Protein AF-A0A662CBG2-F1 (afdb_monomer_lite)

Foldseek 3Di:
DPPDPDPVVVVVVCVVDPCVVVVVQFDDPDPPDPDPVCVVPNGHGPVVVVVVVCCVVPLCVPCNPVSCVVQVVCVVVVVVVVD

Secondary structure (DSSP, 8-state):
------HHHHHHHHHH-TTGGGGGGB--S-SS-----TTTSPPPBTTHHHHHHHIIIIIITTTGGGGGGTTTTTHHHHHHTT-

Radius of gyration: 20.15 Å; chains: 1; bounding box: 41×32×52 Å

pLDDT: mean 92.49, std 8.56, range [49.47, 98.5]

Structure (mmCIF, N/CA/C/O backbone):
data_AF-A0A662CBG2-F1
#
_entry.id   AF-A0A662CBG2-F1
#
loop_
_atom_site.group_PDB
_atom_site.id
_atom_site.type_symbol
_atom_site.label_atom_id
_atom_site.label_alt_id
_atom_site.label_comp_id
_atom_site.label_asym_id
_atom_site.label_entity_id
_atom_site.label_seq_id
_atom_site.pdbx_PDB_ins_code
_atom_site.Cartn_x
_atom_site.Cartn_y
_atom_site.Cartn_z
_atom_site.occupancy
_atom_site.B_iso_or_equiv
_atom_site.auth_seq_id
_atom_site.auth_comp_id
_atom_site.auth_asym_id
_atom_site.auth_atom_id
_atom_site.pdbx_PDB_model_num
ATOM 1 N N . MET A 1 1 ? 26.142 -13.465 -24.354 1.00 49.47 1 MET A N 1
ATOM 2 C CA . MET A 1 1 ? 24.872 -12.828 -24.772 1.00 49.47 1 MET A CA 1
ATOM 3 C 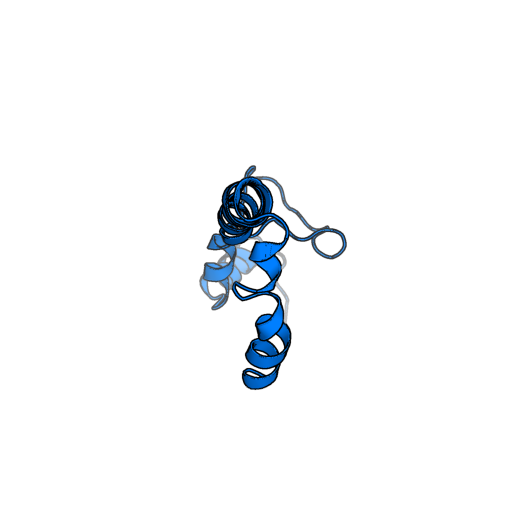C . MET A 1 1 ? 25.015 -11.325 -24.573 1.00 49.47 1 MET A C 1
ATOM 5 O O . MET A 1 1 ? 25.356 -10.925 -23.470 1.00 49.47 1 MET A O 1
ATOM 9 N N . LYS A 1 2 ? 24.866 -10.495 -25.615 1.00 58.31 2 LYS A N 1
ATOM 10 C CA . LYS A 1 2 ? 24.938 -9.031 -25.461 1.00 58.31 2 LYS A CA 1
ATOM 11 C C . LYS A 1 2 ? 23.669 -8.558 -24.745 1.00 58.31 2 LYS A C 1
ATOM 13 O O . LYS A 1 2 ? 22.616 -8.504 -25.370 1.00 58.31 2 LYS A O 1
ATOM 18 N N . GLN A 1 3 ? 23.757 -8.252 -23.452 1.00 63.75 3 GLN A N 1
ATOM 19 C CA . GLN A 1 3 ? 22.698 -7.519 -22.753 1.00 63.75 3 GLN A CA 1
ATOM 20 C C . GLN A 1 3 ? 22.553 -6.150 -23.424 1.00 63.75 3 GLN A C 1
ATOM 22 O O . GLN A 1 3 ? 23.501 -5.368 -23.474 1.00 63.75 3 GLN A O 1
ATOM 27 N N . THR A 1 4 ? 21.392 -5.896 -24.025 1.00 77.94 4 THR A N 1
ATOM 28 C CA . THR A 1 4 ? 21.132 -4.649 -24.742 1.00 77.94 4 THR A CA 1
ATOM 29 C C . THR A 1 4 ? 20.644 -3.602 -23.737 1.00 77.94 4 THR A C 1
ATOM 31 O O . THR A 1 4 ? 19.629 -3.785 -23.076 1.00 77.94 4 THR A O 1
ATOM 34 N N . THR A 1 5 ? 21.351 -2.481 -23.615 1.00 87.19 5 THR A N 1
ATOM 35 C CA . THR A 1 5 ? 21.037 -1.377 -22.681 1.00 87.19 5 THR A CA 1
ATOM 36 C C . THR A 1 5 ? 19.972 -0.413 -23.224 1.00 87.19 5 THR A C 1
ATOM 38 O O . THR A 1 5 ? 19.867 0.736 -22.804 1.00 87.19 5 THR A O 1
ATOM 41 N N . LYS A 1 6 ? 19.184 -0.853 -24.213 1.00 92.81 6 LYS A N 1
ATOM 42 C CA . LYS A 1 6 ? 18.202 -0.011 -24.911 1.00 92.81 6 LYS A CA 1
ATOM 43 C C . LYS A 1 6 ? 16.868 -0.009 -24.165 1.00 92.81 6 LYS A C 1
ATOM 45 O O . LYS A 1 6 ? 16.411 -1.064 -23.743 1.00 92.81 6 LYS A O 1
ATOM 50 N N . LYS A 1 7 ? 16.177 1.139 -24.135 1.00 92.56 7 LYS A N 1
ATOM 51 C CA . LYS A 1 7 ? 14.835 1.299 -23.531 1.00 92.56 7 LYS A CA 1
ATOM 52 C C . LYS A 1 7 ? 13.822 0.235 -23.981 1.00 92.56 7 LYS A C 1
ATOM 54 O O . LYS A 1 7 ? 13.087 -0.286 -23.157 1.00 92.56 7 LYS A O 1
ATOM 59 N N . ILE A 1 8 ? 13.827 -0.120 -25.271 1.00 95.31 8 ILE A N 1
ATOM 60 C CA . ILE A 1 8 ? 12.911 -1.123 -25.852 1.00 95.31 8 ILE A CA 1
ATOM 61 C C . ILE A 1 8 ? 13.013 -2.472 -25.128 1.00 95.31 8 ILE A C 1
ATOM 63 O O . ILE A 1 8 ? 12.006 -3.1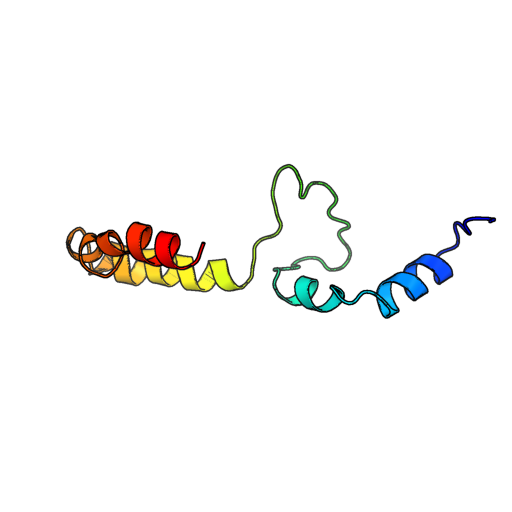44 -24.940 1.00 95.31 8 ILE A O 1
ATOM 67 N N . TYR A 1 9 ? 14.216 -2.851 -24.695 1.00 95.06 9 TYR A N 1
ATOM 68 C CA . TYR A 1 9 ? 14.422 -4.106 -23.982 1.00 95.06 9 TYR A CA 1
ATOM 69 C C . TYR A 1 9 ? 13.761 -4.094 -22.603 1.00 95.06 9 TYR A C 1
ATOM 71 O O . TYR A 1 9 ? 13.081 -5.052 -22.261 1.00 95.06 9 TYR A O 1
ATOM 79 N N . ALA A 1 10 ? 13.877 -2.991 -21.856 1.00 93.94 10 ALA A N 1
ATOM 80 C CA . ALA A 1 10 ? 13.173 -2.836 -20.584 1.00 93.94 10 ALA A CA 1
ATOM 81 C C . ALA A 1 10 ? 11.648 -2.895 -20.773 1.00 93.94 10 ALA A C 1
ATOM 83 O O . ALA A 1 10 ? 10.986 -3.680 -20.108 1.00 93.94 10 ALA A O 1
ATOM 84 N N . SER A 1 11 ? 11.102 -2.180 -21.765 1.00 95.56 11 SER A N 1
ATOM 85 C CA . SER A 1 11 ? 9.659 -2.217 -22.056 1.00 95.56 11 SER A CA 1
ATOM 86 C C . SER A 1 11 ? 9.155 -3.614 -22.443 1.00 95.56 11 SER A C 1
ATOM 88 O O . SER A 1 11 ? 8.040 -3.993 -22.094 1.00 95.56 11 SER A O 1
ATOM 90 N N . GLN A 1 12 ? 9.972 -4.402 -23.148 1.00 96.44 12 GLN A N 1
ATOM 91 C CA . GLN A 1 12 ? 9.648 -5.793 -23.456 1.00 96.44 12 GLN A CA 1
ATOM 92 C C . GLN A 1 12 ? 9.615 -6.666 -22.190 1.00 96.44 12 GLN A C 1
ATOM 94 O O . GLN A 1 12 ? 8.763 -7.552 -22.097 1.00 96.44 12 GLN A O 1
ATOM 99 N N . LEU A 1 13 ? 10.519 -6.436 -21.234 1.00 96.19 13 LEU A N 1
ATOM 100 C CA . LEU A 1 13 ? 10.511 -7.139 -19.950 1.00 96.19 13 LEU A CA 1
ATOM 101 C C . LEU A 1 13 ? 9.281 -6.761 -19.118 1.00 96.19 13 LEU A C 1
ATOM 103 O O . LEU A 1 13 ? 8.609 -7.663 -18.629 1.00 96.19 13 LEU A O 1
ATOM 107 N N . ASP A 1 14 ? 8.922 -5.475 -19.057 1.00 97.00 14 ASP A N 1
ATOM 108 C CA . ASP A 1 14 ? 7.716 -5.012 -18.353 1.00 97.00 14 ASP A CA 1
ATOM 109 C C . ASP A 1 14 ? 6.449 -5.698 -18.895 1.00 97.00 14 ASP A C 1
ATOM 111 O O . ASP A 1 14 ? 5.598 -6.143 -18.131 1.00 97.00 14 ASP A O 1
ATOM 115 N N . SER A 1 15 ? 6.339 -5.856 -20.222 1.00 97.25 15 SER A N 1
ATOM 116 C CA . SER A 1 15 ? 5.180 -6.513 -20.853 1.00 97.25 15 SER A CA 1
ATOM 117 C C . SER A 1 15 ? 5.044 -8.009 -20.538 1.00 97.25 15 SER A C 1
ATOM 119 O O . SER A 1 15 ? 3.974 -8.584 -20.730 1.00 97.25 15 SER A O 1
ATOM 121 N N . GLN A 1 16 ? 6.126 -8.641 -20.083 1.00 97.69 16 GLN A N 1
ATOM 122 C CA . GLN A 1 16 ? 6.188 -10.067 -19.763 1.00 97.69 16 GLN A CA 1
ATOM 123 C C . GLN A 1 16 ? 6.231 -10.325 -18.254 1.00 97.69 16 GLN A C 1
ATOM 125 O O . GLN A 1 16 ? 6.289 -11.486 -17.852 1.00 97.69 16 GLN A O 1
ATOM 130 N N . ASP A 1 17 ? 6.211 -9.283 -17.419 1.00 98.19 17 ASP A N 1
ATOM 131 C CA . ASP A 1 17 ? 6.305 -9.428 -15.972 1.00 98.19 17 ASP A CA 1
ATOM 132 C C . ASP A 1 17 ? 4.997 -10.004 -15.388 1.00 98.19 17 ASP A C 1
ATOM 134 O O . ASP A 1 17 ? 3.974 -9.308 -15.345 1.00 98.19 17 ASP A O 1
ATOM 138 N N . PRO A 1 18 ? 4.994 -11.253 -14.871 1.00 98.12 18 PRO A N 1
ATOM 139 C CA . PRO A 1 18 ? 3.803 -11.835 -14.253 1.00 98.12 18 PRO A CA 1
ATOM 140 C C . PRO A 1 18 ? 3.391 -11.119 -12.953 1.00 98.12 18 PRO A C 1
ATOM 142 O O . PRO A 1 18 ? 2.285 -11.345 -12.446 1.00 98.12 18 PRO A O 1
ATOM 145 N N . LEU A 1 19 ? 4.264 -10.271 -12.399 1.00 98.12 19 LEU A N 1
ATOM 146 C CA . LEU A 1 19 ? 4.045 -9.509 -11.176 1.00 98.12 19 LEU A CA 1
ATOM 147 C C . LEU A 1 19 ? 3.565 -8.074 -11.428 1.00 98.12 19 LEU A C 1
ATOM 149 O O . LEU A 1 19 ? 3.195 -7.404 -10.463 1.00 98.12 19 LEU A O 1
ATOM 153 N N . ALA A 1 20 ? 3.469 -7.616 -12.682 1.00 98.00 20 ALA A N 1
ATOM 154 C CA . ALA A 1 20 ? 3.127 -6.229 -13.015 1.00 98.00 20 ALA A CA 1
ATOM 155 C C . ALA A 1 20 ? 1.844 -5.741 -12.315 1.00 98.00 20 ALA A C 1
ATOM 157 O O . ALA A 1 20 ? 1.784 -4.621 -11.806 1.00 98.00 20 ALA A O 1
ATOM 158 N N . LYS A 1 21 ? 0.846 -6.625 -12.180 1.00 97.81 21 LYS A N 1
ATOM 159 C CA . LYS A 1 21 ? -0.431 -6.361 -11.491 1.00 97.81 21 LYS A CA 1
ATOM 160 C C . LYS A 1 21 ? -0.298 -5.972 -10.012 1.00 97.81 21 LYS A C 1
ATOM 162 O O . LYS A 1 21 ? -1.202 -5.356 -9.456 1.00 97.81 21 LYS A O 1
ATOM 167 N N . PHE A 1 22 ? 0.789 -6.343 -9.334 1.00 97.94 22 PHE A N 1
ATOM 168 C CA . PHE A 1 22 ? 0.991 -5.976 -7.929 1.00 97.94 22 PHE A CA 1
ATOM 169 C C . PHE A 1 22 ? 1.294 -4.487 -7.766 1.00 97.94 22 PHE A C 1
ATOM 171 O O . PHE A 1 22 ? 0.989 -3.929 -6.713 1.00 97.94 22 PHE A O 1
ATOM 178 N N . ARG A 1 23 ? 1.810 -3.820 -8.808 1.00 97.06 23 ARG A N 1
ATOM 179 C CA . ARG A 1 23 ? 1.998 -2.363 -8.819 1.00 97.06 23 ARG A CA 1
ATOM 180 C C . ARG A 1 23 ? 0.696 -1.627 -8.501 1.00 97.06 23 ARG A C 1
ATOM 182 O O . ARG A 1 23 ? 0.717 -0.652 -7.752 1.00 97.06 23 ARG A O 1
ATOM 189 N N . ASP A 1 24 ? -0.430 -2.146 -8.983 1.00 96.81 24 ASP A N 1
ATOM 190 C CA . ASP A 1 24 ? -1.751 -1.548 -8.781 1.00 96.81 24 ASP A CA 1
ATOM 191 C C . ASP A 1 24 ? -2.238 -1.621 -7.331 1.00 96.81 24 ASP A C 1
ATOM 193 O O . ASP A 1 24 ? -3.217 -0.958 -6.985 1.00 96.81 24 ASP A O 1
ATOM 197 N N . GLN A 1 25 ? -1.568 -2.375 -6.456 1.00 98.19 25 GLN A N 1
ATOM 198 C CA . GLN A 1 25 ? -1.901 -2.437 -5.033 1.00 98.19 25 GLN A CA 1
ATOM 199 C C . GLN A 1 25 ? -1.303 -1.282 -4.224 1.00 98.19 25 GLN A C 1
ATOM 201 O O . GLN A 1 25 ? -1.635 -1.142 -3.049 1.00 98.19 25 GLN A O 1
ATOM 206 N N . PHE A 1 26 ? -0.469 -0.432 -4.827 1.00 98.31 26 PHE A N 1
ATOM 207 C CA . PHE A 1 26 ? 0.208 0.673 -4.150 1.00 98.31 26 PHE A CA 1
ATOM 208 C C . PHE A 1 26 ? -0.337 2.036 -4.575 1.00 98.31 26 PHE A C 1
ATOM 210 O O . PHE A 1 26 ? -0.809 2.228 -5.697 1.00 98.31 26 PHE A O 1
ATOM 217 N N . ILE A 1 27 ? -0.251 3.009 -3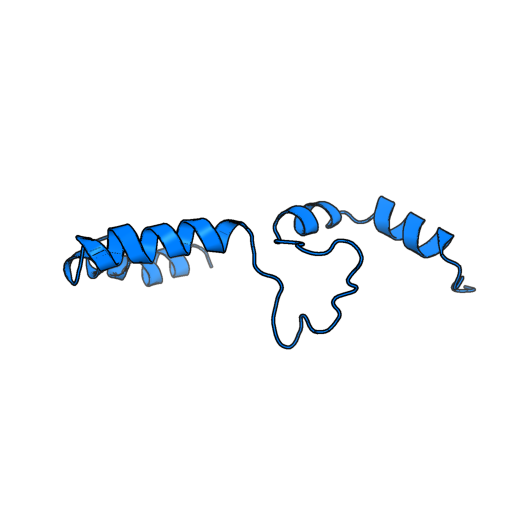.673 1.00 97.75 27 ILE A N 1
ATOM 218 C CA . ILE A 1 27 ? -0.504 4.412 -3.990 1.00 97.75 27 ILE A CA 1
ATOM 219 C C . ILE A 1 27 ? 0.697 4.967 -4.768 1.00 97.75 27 ILE A C 1
ATOM 221 O O . ILE A 1 27 ? 1.840 4.951 -4.302 1.00 97.75 27 ILE A O 1
ATOM 225 N N . ILE A 1 28 ? 0.426 5.475 -5.968 1.00 97.12 28 ILE A N 1
ATOM 226 C CA . ILE A 1 28 ? 1.401 6.137 -6.837 1.00 97.12 28 ILE A CA 1
ATOM 227 C C . ILE A 1 28 ? 0.868 7.547 -7.084 1.00 97.12 28 ILE A C 1
ATOM 229 O O . ILE A 1 28 ? 0.084 7.763 -8.000 1.00 97.12 28 ILE A O 1
ATOM 233 N N . ALA A 1 29 ? 1.229 8.475 -6.194 1.00 95.50 29 ALA A N 1
ATOM 234 C CA . ALA A 1 29 ? 0.762 9.861 -6.261 1.00 95.50 29 ALA A CA 1
ATOM 235 C C . ALA A 1 29 ? 1.373 10.621 -7.449 1.00 95.50 29 ALA A C 1
ATOM 237 O O . ALA A 1 29 ? 0.682 11.380 -8.117 1.00 95.50 29 ALA A O 1
ATOM 238 N N . ASP A 1 30 ? 2.654 10.365 -7.715 1.00 96.75 30 ASP A N 1
ATOM 239 C CA . ASP A 1 30 ? 3.383 10.884 -8.867 1.00 96.75 30 ASP A CA 1
ATOM 240 C C . ASP A 1 30 ? 3.780 9.702 -9.775 1.00 96.75 30 ASP A C 1
ATOM 242 O O . ASP A 1 30 ? 4.535 8.824 -9.324 1.00 96.75 30 ASP A O 1
ATOM 246 N N . PRO A 1 31 ? 3.245 9.621 -11.010 1.00 94.12 31 PRO A N 1
ATOM 247 C CA . PRO A 1 31 ? 3.575 8.562 -11.959 1.00 94.12 31 PRO A CA 1
ATOM 248 C C . PRO A 1 31 ? 4.991 8.676 -12.542 1.00 94.12 31 PRO A C 1
ATOM 250 O O . PRO A 1 31 ? 5.527 7.651 -12.971 1.00 94.12 31 PRO A O 1
ATOM 253 N N . ASP A 1 32 ? 5.602 9.863 -12.525 1.00 95.94 32 ASP A N 1
ATOM 254 C CA . ASP A 1 32 ? 6.917 10.131 -13.118 1.00 95.94 32 ASP A CA 1
ATOM 255 C C . ASP A 1 32 ? 8.067 9.917 -12.115 1.00 95.94 32 ASP A C 1
ATOM 257 O O . ASP A 1 32 ? 9.223 9.724 -12.503 1.00 95.94 32 ASP A O 1
ATOM 261 N N . LEU A 1 33 ? 7.762 9.871 -10.813 1.00 96.69 33 LEU A N 1
ATOM 262 C CA . LEU A 1 33 ? 8.743 9.593 -9.766 1.00 96.69 33 LEU A CA 1
ATOM 263 C C . LEU A 1 33 ? 9.241 8.135 -9.793 1.00 96.69 33 LEU A C 1
ATOM 265 O O . LEU A 1 33 ? 8.546 7.193 -9.382 1.00 96.69 33 LEU A O 1
ATOM 269 N N . ILE A 1 34 ? 10.518 7.962 -10.141 1.00 96.88 34 ILE A N 1
ATOM 270 C CA . ILE A 1 34 ? 11.247 6.693 -10.017 1.00 96.88 34 ILE A CA 1
ATOM 271 C C . ILE A 1 34 ? 11.705 6.515 -8.562 1.00 96.88 34 ILE A C 1
ATOM 273 O O . ILE A 1 34 ? 12.731 7.038 -8.135 1.00 96.88 34 ILE A O 1
ATOM 277 N N . TYR A 1 35 ? 10.921 5.770 -7.785 1.00 97.25 35 TYR A N 1
ATOM 278 C CA . TYR A 1 35 ? 11.169 5.567 -6.356 1.00 97.25 35 TYR A CA 1
ATOM 279 C C . TYR A 1 35 ? 12.011 4.311 -6.103 1.00 97.25 35 TYR A C 1
ATOM 281 O O . TYR A 1 35 ? 11.487 3.199 -6.160 1.00 97.25 35 TYR A O 1
ATOM 289 N N . LEU A 1 36 ? 13.307 4.503 -5.834 1.00 97.56 36 LEU A N 1
ATOM 290 C CA . LEU A 1 36 ? 14.297 3.431 -5.637 1.00 97.56 36 LEU A CA 1
ATOM 291 C C . LEU A 1 36 ? 14.762 3.266 -4.179 1.00 97.56 36 LEU A C 1
ATOM 293 O O . LEU A 1 36 ? 15.720 2.543 -3.943 1.00 97.56 36 LEU A O 1
ATOM 297 N N . ASP A 1 37 ? 14.085 3.898 -3.216 1.00 97.25 37 ASP A N 1
ATOM 298 C CA . ASP A 1 37 ? 14.414 3.817 -1.778 1.00 97.25 37 ASP A CA 1
ATOM 299 C C . ASP A 1 37 ? 13.386 2.980 -0.982 1.00 97.25 37 ASP A C 1
ATOM 301 O O . ASP A 1 37 ? 13.164 3.157 0.216 1.00 97.25 37 ASP A O 1
ATOM 305 N N . GLY A 1 38 ? 12.723 2.040 -1.669 1.00 96.88 38 GLY A N 1
ATOM 306 C CA . GLY A 1 38 ? 11.707 1.157 -1.079 1.00 96.88 38 GLY A CA 1
ATOM 307 C C . GLY A 1 38 ? 12.248 0.192 -0.017 1.00 96.88 38 GLY A C 1
ATOM 308 O O . GLY A 1 38 ? 11.475 -0.366 0.757 1.00 96.88 38 GLY A O 1
ATOM 309 N N . ASN A 1 39 ? 13.568 0.001 0.024 1.00 97.31 39 ASN A N 1
ATOM 310 C CA . ASN A 1 39 ? 14.279 -0.748 1.060 1.00 97.31 39 ASN A CA 1
ATOM 311 C C . ASN A 1 39 ? 14.314 -0.011 2.407 1.00 97.31 39 ASN A C 1
ATOM 313 O O . ASN A 1 39 ? 14.471 -0.662 3.435 1.00 97.31 39 ASN A O 1
ATOM 317 N N . SER A 1 40 ? 14.211 1.320 2.395 1.00 97.44 40 SER A N 1
ATOM 318 C CA . SER A 1 40 ? 14.134 2.143 3.600 1.00 97.44 40 SER A CA 1
ATOM 319 C C . SER A 1 40 ? 12.675 2.312 4.015 1.00 97.44 40 SER A C 1
ATOM 321 O O . SER A 1 40 ? 12.278 1.911 5.109 1.00 97.44 40 SER A O 1
ATOM 323 N N . LEU A 1 41 ? 11.845 2.816 3.096 1.00 97.38 41 LEU A N 1
ATOM 324 C CA . LEU A 1 41 ? 10.413 2.987 3.312 1.00 97.38 41 LEU A CA 1
ATOM 325 C C . LEU A 1 41 ? 9.627 2.488 2.100 1.00 97.38 41 LEU A C 1
ATOM 327 O O . LEU A 1 41 ? 9.713 3.034 1.008 1.00 97.38 41 LEU A O 1
ATOM 331 N N . GLY A 1 42 ? 8.817 1.449 2.288 1.00 96.94 42 GLY A N 1
ATOM 332 C CA . GLY A 1 42 ? 7.963 0.934 1.219 1.00 96.94 42 GLY A CA 1
ATOM 333 C C . GLY A 1 42 ? 6.889 1.941 0.789 1.00 96.94 42 GLY A C 1
ATOM 334 O O . GLY A 1 42 ? 6.372 2.710 1.601 1.00 96.94 42 GLY A O 1
ATOM 335 N N . ARG A 1 43 ? 6.488 1.899 -0.491 1.00 97.56 43 ARG A N 1
ATOM 336 C CA . ARG A 1 43 ? 5.288 2.621 -0.949 1.00 97.56 43 ARG A CA 1
ATOM 337 C C . ARG A 1 43 ? 4.065 2.143 -0.166 1.00 97.56 43 ARG A C 1
ATOM 339 O O . ARG A 1 43 ? 3.940 0.955 0.119 1.00 97.56 43 ARG A O 1
ATOM 346 N N . LEU A 1 44 ? 3.140 3.059 0.115 1.00 97.88 44 LEU A N 1
ATOM 347 C CA . LEU A 1 44 ? 1.909 2.760 0.844 1.00 97.88 44 LEU A CA 1
ATOM 348 C C . LEU A 1 44 ? 1.002 1.804 0.043 1.00 97.88 44 LEU A C 1
ATOM 350 O O . LEU A 1 44 ? 0.566 2.173 -1.054 1.00 97.88 44 LEU A O 1
ATOM 354 N N . PRO A 1 45 ? 0.659 0.614 0.570 1.00 98.44 45 PRO A N 1
ATOM 355 C CA . PRO A 1 45 ? -0.392 -0.215 -0.007 1.00 98.44 45 PRO A CA 1
ATOM 356 C C . PRO A 1 45 ? -1.759 0.469 0.111 1.00 98.44 45 PRO A C 1
ATOM 358 O O . PRO A 1 45 ? -2.105 1.018 1.157 1.00 98.44 45 PRO A O 1
ATOM 361 N N . LYS A 1 46 ? -2.582 0.389 -0.936 1.00 98.50 46 LYS A N 1
ATOM 362 C CA . LYS A 1 46 ? -3.939 0.964 -0.978 1.00 98.50 46 LYS A CA 1
ATOM 363 C C . LYS A 1 46 ? -4.818 0.464 0.166 1.00 98.50 46 LYS A C 1
ATOM 365 O O . LYS A 1 46 ? -5.574 1.240 0.734 1.00 98.50 46 LYS A O 1
ATOM 370 N N . VAL A 1 47 ? -4.688 -0.816 0.518 1.00 98.00 47 VAL A N 1
ATOM 371 C CA . VAL A 1 47 ? -5.469 -1.466 1.585 1.00 98.00 47 VAL A CA 1
ATOM 372 C C . VAL A 1 47 ? -5.169 -0.911 2.977 1.00 98.00 47 VAL A C 1
ATOM 374 O O . VAL A 1 47 ? -6.009 -1.005 3.865 1.00 98.00 47 VAL A O 1
ATOM 377 N N . THR A 1 48 ? -3.995 -0.311 3.180 1.00 98.19 48 THR A N 1
ATOM 378 C CA . THR A 1 48 ? -3.599 0.227 4.484 1.00 98.19 48 THR A CA 1
ATOM 379 C C . THR A 1 48 ? -4.473 1.409 4.893 1.00 98.19 48 THR A C 1
ATOM 381 O O . THR A 1 48 ? -4.800 1.531 6.067 1.00 98.19 48 THR A O 1
ATOM 384 N N . VAL A 1 49 ? -4.889 2.253 3.942 1.00 98.00 49 VAL A N 1
ATOM 385 C CA . VAL A 1 49 ? -5.699 3.451 4.222 1.00 98.00 49 VAL A CA 1
ATOM 386 C C . VAL A 1 49 ? -7.034 3.101 4.896 1.00 98.00 49 VAL A C 1
ATOM 388 O O . VAL A 1 49 ? -7.223 3.529 6.034 1.00 98.00 49 VAL A O 1
ATOM 391 N N . PRO A 1 50 ? -7.929 2.294 4.288 1.00 97.94 50 PRO A N 1
ATOM 392 C CA . PRO A 1 50 ? -9.203 1.959 4.920 1.00 97.94 50 PRO A CA 1
ATOM 393 C C . PRO A 1 50 ? -9.030 1.151 6.212 1.00 97.94 50 PRO A C 1
ATOM 395 O O . PRO A 1 50 ? -9.800 1.342 7.146 1.00 97.94 50 PRO A O 1
ATOM 398 N N . HIS A 1 51 ? -8.006 0.293 6.314 1.00 95.81 51 HIS A N 1
ATOM 399 C CA . HIS A 1 51 ? -7.736 -0.433 7.560 1.00 95.81 51 HIS A CA 1
ATOM 400 C C . HIS A 1 51 ? -7.360 0.500 8.714 1.00 95.81 51 HIS A C 1
ATOM 402 O O . HIS A 1 51 ? -7.816 0.296 9.835 1.00 95.81 51 HIS A O 1
ATOM 408 N N . LEU A 1 52 ? -6.529 1.515 8.460 1.00 97.06 52 LEU A N 1
ATOM 409 C CA . LEU A 1 52 ? -6.159 2.483 9.493 1.00 97.06 52 LEU A CA 1
ATOM 410 C C . LEU A 1 52 ? -7.316 3.421 9.840 1.00 97.06 52 LEU A C 1
ATOM 412 O O . LEU A 1 52 ? -7.450 3.784 11.004 1.00 97.06 52 LEU A O 1
ATOM 416 N N . GLN A 1 53 ? -8.162 3.777 8.871 1.00 98.19 53 GLN A N 1
ATOM 417 C CA . GLN A 1 53 ? -9.384 4.540 9.137 1.00 98.19 53 GLN A CA 1
ATOM 418 C C . GLN A 1 53 ? -10.320 3.770 10.075 1.00 98.19 53 GLN A C 1
ATOM 420 O O . GLN A 1 53 ? -10.676 4.292 11.126 1.00 98.19 53 GLN A O 1
ATOM 425 N N . ASP A 1 54 ? -10.628 2.508 9.764 1.00 95.00 54 ASP A N 1
ATOM 426 C CA . ASP A 1 54 ? -11.457 1.646 10.619 1.00 95.00 54 ASP A CA 1
ATOM 427 C C . ASP A 1 54 ? -10.849 1.454 12.019 1.00 95.00 54 ASP A C 1
ATOM 429 O O . ASP A 1 54 ? -11.537 1.573 13.035 1.00 95.00 54 ASP A O 1
ATOM 433 N N . LEU A 1 55 ? -9.533 1.230 12.090 1.00 92.81 55 LEU A N 1
ATOM 434 C CA . LEU A 1 55 ? -8.820 1.111 13.359 1.00 92.81 55 LEU A CA 1
ATOM 435 C C . LEU A 1 55 ? -8.993 2.361 14.231 1.00 92.81 55 LEU A C 1
ATOM 437 O O . LEU A 1 55 ? -9.262 2.245 15.426 1.00 92.81 55 LEU A O 1
ATOM 441 N N . ILE A 1 56 ? -8.807 3.547 13.653 1.00 96.00 56 ILE A N 1
ATOM 442 C CA . ILE A 1 56 ? -8.838 4.811 14.393 1.00 96.00 56 ILE A CA 1
ATOM 443 C C . ILE A 1 56 ? -10.272 5.181 14.771 1.00 96.00 56 ILE A C 1
ATOM 445 O O . ILE A 1 56 ? -10.528 5.509 15.928 1.00 96.00 56 ILE A O 1
ATOM 449 N N . GLU A 1 57 ? -11.202 5.135 13.820 1.00 96.75 57 GLU A N 1
ATOM 450 C CA . GLU A 1 57 ? -12.558 5.661 13.994 1.00 96.75 57 GLU A CA 1
ATOM 451 C C . GLU A 1 57 ? -13.464 4.691 14.755 1.00 96.75 57 GLU A C 1
ATOM 453 O O . GLU A 1 57 ? -14.191 5.101 15.662 1.00 96.75 57 GLU A O 1
ATOM 458 N N . GLU A 1 58 ? -13.406 3.401 14.425 1.00 92.81 58 GLU A N 1
ATOM 459 C CA . GLU A 1 58 ? -14.330 2.400 14.955 1.00 92.81 58 GLU A CA 1
ATOM 460 C C . GLU A 1 58 ? -13.705 1.629 16.116 1.00 92.81 58 GLU A C 1
ATOM 462 O O . GLU A 1 58 ? -14.228 1.647 17.235 1.00 92.81 58 GLU A O 1
ATOM 467 N N . GLN A 1 59 ? -12.568 0.970 15.877 1.00 91.75 59 GLN A N 1
ATOM 468 C CA . GLN A 1 59 ? -11.993 0.052 16.863 1.00 91.75 59 GLN A CA 1
ATOM 469 C C . GLN A 1 59 ? -11.482 0.807 18.092 1.00 91.75 59 GLN A C 1
ATOM 471 O O . GLN A 1 59 ? -11.867 0.484 19.215 1.00 91.75 59 GLN A O 1
ATOM 476 N N . TRP A 1 60 ? -10.649 1.830 17.886 1.00 91.12 60 TRP A N 1
ATOM 477 C CA . TRP A 1 60 ? -10.107 2.636 18.974 1.00 91.12 60 TRP A CA 1
ATOM 478 C C . TRP A 1 60 ? -11.075 3.738 19.399 1.00 91.12 60 TRP A C 1
ATOM 480 O O . TRP A 1 60 ? -11.430 3.803 20.576 1.00 91.12 60 TRP A O 1
ATOM 490 N N . GLY A 1 61 ? -11.525 4.575 18.460 1.00 94.12 61 GLY A N 1
ATOM 491 C CA . GLY A 1 61 ? -12.316 5.771 18.750 1.00 94.12 61 GLY A CA 1
ATOM 492 C C . GLY A 1 61 ? -13.635 5.488 19.469 1.00 94.12 61 GLY A C 1
ATOM 493 O O . GLY A 1 61 ? -13.984 6.211 20.402 1.00 94.12 61 GLY A O 1
ATOM 494 N N . LYS A 1 62 ? -14.349 4.424 19.078 1.00 93.88 62 LYS A N 1
ATOM 495 C CA . LYS A 1 62 ? -15.627 4.026 19.699 1.00 93.88 62 LYS A CA 1
ATOM 496 C C . LYS A 1 62 ? -15.492 2.804 20.600 1.00 93.88 62 LYS A C 1
ATOM 498 O O . LYS A 1 62 ? -16.117 2.757 21.656 1.00 93.88 62 LYS A O 1
ATOM 503 N N . GLY A 1 63 ? -14.708 1.809 20.186 1.00 91.50 63 GLY A N 1
ATOM 504 C CA . GLY A 1 63 ? -14.571 0.543 20.907 1.00 91.50 63 GLY A CA 1
ATOM 505 C C . GLY A 1 63 ? -13.718 0.615 22.175 1.00 91.50 63 GLY A C 1
ATOM 506 O O . GLY A 1 63 ? -13.921 -0.201 23.074 1.00 91.50 63 GLY A O 1
ATOM 507 N N . LEU A 1 64 ? -12.794 1.580 22.283 1.00 91.25 64 LEU A N 1
ATOM 508 C CA . LEU A 1 64 ? -11.877 1.724 23.421 1.00 91.25 64 LEU A CA 1
ATOM 509 C C . LEU A 1 64 ? -11.240 0.369 23.812 1.00 91.25 64 LEU A C 1
ATOM 511 O O . LEU A 1 64 ? -10.824 -0.408 22.952 1.00 91.25 64 LEU A O 1
ATOM 515 N N . ILE A 1 65 ? -11.168 0.064 25.112 1.00 90.00 65 ILE A N 1
ATOM 516 C CA . ILE A 1 65 ? -10.587 -1.183 25.626 1.00 90.00 65 ILE A CA 1
ATOM 517 C C . ILE A 1 65 ? -11.353 -2.438 25.176 1.00 90.00 65 ILE A C 1
ATOM 519 O O . ILE A 1 65 ? -10.763 -3.513 25.084 1.00 90.00 65 ILE A O 1
ATOM 523 N N . GLU A 1 66 ? -12.642 -2.327 24.838 1.00 88.06 66 GLU A N 1
ATOM 524 C CA . GLU A 1 66 ? -13.423 -3.474 24.360 1.00 88.06 66 GLU A CA 1
ATOM 525 C C . GLU A 1 66 ? -12.955 -3.968 22.990 1.00 88.06 66 GLU A C 1
ATOM 527 O O . GLU A 1 66 ? -13.160 -5.139 22.665 1.00 88.06 66 GLU A O 1
ATOM 532 N N . GLY A 1 67 ? -12.303 -3.108 22.197 1.00 83.06 67 GLY A N 1
ATOM 533 C CA . GLY A 1 67 ? -11.705 -3.483 20.915 1.00 83.06 67 GLY A CA 1
ATOM 534 C C . GLY A 1 67 ? -10.712 -4.643 21.040 1.00 83.06 67 GLY A C 1
ATOM 535 O O . GLY A 1 67 ? -10.581 -5.447 20.118 1.00 83.06 67 GLY A O 1
ATOM 536 N N . TRP A 1 68 ? -10.088 -4.808 22.213 1.00 82.38 68 TRP A N 1
ATOM 537 C CA . TRP A 1 68 ? -9.160 -5.905 22.489 1.00 82.38 68 TRP A CA 1
ATOM 538 C C . TRP A 1 68 ? -9.803 -7.291 22.337 1.00 82.38 68 TRP A C 1
ATOM 540 O O . TRP A 1 68 ? -9.209 -8.202 21.761 1.00 82.38 68 TRP A O 1
ATOM 550 N N . ASN A 1 69 ? -11.055 -7.421 22.782 1.00 83.06 69 ASN A N 1
ATOM 551 C CA . ASN A 1 69 ? -11.825 -8.667 22.729 1.00 83.06 69 ASN A CA 1
ATOM 552 C C . ASN A 1 69 ? -12.578 -8.843 21.400 1.00 83.06 69 ASN A C 1
ATOM 554 O O . ASN A 1 69 ? -13.357 -9.780 21.245 1.00 83.06 69 ASN A O 1
ATOM 558 N N . LYS A 1 70 ? -12.395 -7.925 20.445 1.00 81.81 70 LYS A N 1
ATOM 559 C CA . LYS A 1 70 ? -13.056 -7.937 19.133 1.00 81.81 70 LYS A CA 1
ATOM 560 C C . LYS A 1 70 ? -12.070 -8.310 18.026 1.00 81.81 70 LYS A C 1
ATOM 562 O O . LYS A 1 70 ? -12.009 -7.654 16.991 1.00 81.81 70 LYS A O 1
ATOM 567 N N . GLY A 1 71 ? -11.288 -9.368 18.232 1.00 81.38 71 GLY A N 1
ATOM 568 C CA . GLY A 1 71 ? -10.422 -9.940 17.200 1.00 81.38 71 GLY A CA 1
ATOM 569 C C . GLY A 1 71 ? -8.927 -9.697 17.391 1.00 81.38 71 GLY A C 1
ATOM 570 O O . GLY A 1 71 ? -8.145 -10.369 16.710 1.00 81.38 71 GLY A O 1
ATOM 571 N N . TRP A 1 72 ? -8.519 -8.768 18.265 1.00 85.31 72 TRP A N 1
ATOM 572 C CA . TRP A 1 72 ? -7.104 -8.506 18.563 1.00 85.31 72 TRP A CA 1
ATOM 573 C C . TRP A 1 72 ? -6.485 -9.640 19.375 1.00 85.31 72 TRP A C 1
ATOM 575 O O . TRP A 1 72 ? -5.424 -10.144 19.004 1.00 85.31 72 TRP A O 1
ATOM 585 N N . PHE A 1 73 ? -7.174 -10.096 20.422 1.00 88.31 73 PHE A N 1
ATOM 586 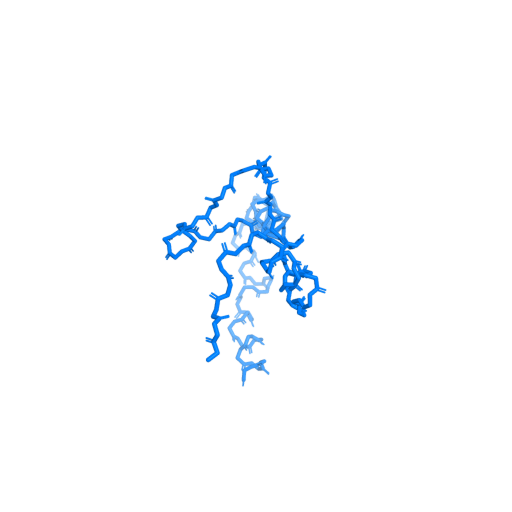C CA . PHE A 1 73 ? -6.717 -11.209 21.252 1.00 88.31 73 PHE A CA 1
ATOM 587 C C . PHE A 1 73 ? -6.583 -12.524 20.464 1.00 88.31 73 PHE A C 1
ATOM 589 O O . PHE A 1 73 ? -5.638 -13.283 20.661 1.00 88.31 73 PHE A O 1
ATOM 596 N N . GLU A 1 74 ? -7.478 -12.778 19.508 1.00 90.12 74 GLU A N 1
ATOM 597 C CA . GLU A 1 74 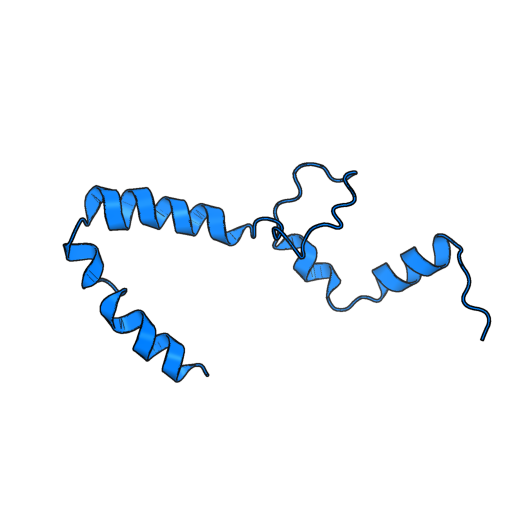? -7.486 -13.989 18.681 1.00 90.12 74 GLU A CA 1
ATOM 598 C C . GLU A 1 74 ? -6.524 -13.909 17.485 1.00 90.12 74 GLU A C 1
ATOM 600 O O . GLU A 1 74 ? -6.309 -14.905 16.784 1.00 90.12 74 GLU A O 1
ATOM 605 N N . MET A 1 75 ? -5.968 -12.728 17.199 1.00 89.81 75 MET A N 1
ATOM 606 C CA . MET A 1 75 ? -5.157 -12.479 16.006 1.00 89.81 75 MET A CA 1
ATOM 607 C C . MET A 1 75 ? -3.897 -13.352 15.934 1.00 89.81 75 MET A C 1
ATOM 609 O O . MET A 1 75 ? -3.682 -13.945 14.872 1.00 89.81 75 MET A O 1
ATOM 613 N N . PRO A 1 76 ? -3.097 -13.509 17.012 1.00 90.75 76 PRO A N 1
ATOM 614 C CA . PRO A 1 76 ? -1.902 -14.351 16.973 1.00 90.75 76 PRO A CA 1
ATOM 615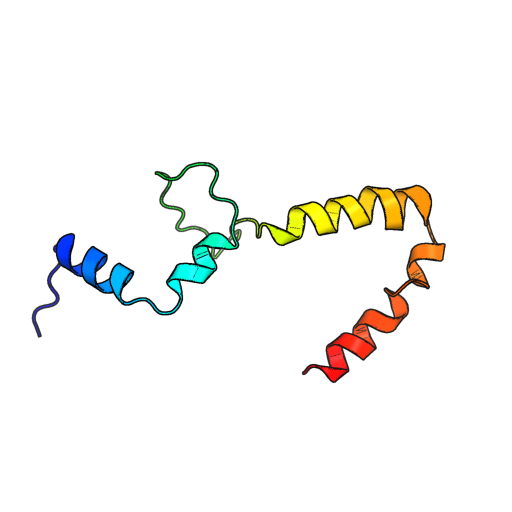 C C . PRO A 1 76 ? -2.229 -15.809 16.636 1.00 90.75 76 PRO A C 1
ATOM 617 O O . PRO A 1 76 ? -1.575 -16.401 15.781 1.00 90.75 76 PRO A O 1
ATOM 620 N N . THR A 1 77 ? -3.288 -16.367 17.232 1.00 93.50 77 THR A N 1
ATOM 621 C CA . THR A 1 77 ? -3.731 -17.748 16.974 1.00 93.50 77 THR A CA 1
ATOM 622 C C . THR A 1 77 ? -4.191 -17.930 15.530 1.00 93.50 77 THR A C 1
ATOM 624 O O . THR A 1 77 ? -3.806 -18.889 14.864 1.00 93.50 77 THR A O 1
ATOM 627 N N . ARG A 1 78 ? -4.986 -16.987 15.010 1.00 90.56 78 ARG A N 1
ATOM 628 C CA . ARG A 1 78 ? -5.480 -17.024 13.626 1.00 90.56 78 ARG A CA 1
ATOM 629 C C . ARG A 1 78 ? -4.348 -16.919 12.607 1.00 90.56 78 ARG A C 1
ATOM 631 O O . ARG A 1 78 ? -4.394 -17.590 11.580 1.00 90.56 78 ARG A O 1
ATOM 638 N N . LEU A 1 79 ? -3.365 -16.060 12.875 1.00 91.06 79 LEU A N 1
ATOM 639 C CA . LEU A 1 79 ? -2.191 -15.903 12.022 1.00 91.06 79 LEU A CA 1
ATOM 640 C C . LEU A 1 79 ? -1.319 -17.159 12.062 1.00 91.06 79 LEU A C 1
ATOM 642 O O . LEU A 1 79 ? -0.931 -17.650 11.008 1.00 91.06 79 LEU A O 1
ATOM 646 N N . GLY A 1 80 ? -1.078 -17.707 13.255 1.00 93.31 80 GLY A N 1
ATOM 647 C CA . GLY A 1 80 ? -0.313 -18.939 13.433 1.00 93.31 80 GLY A CA 1
ATOM 648 C C . GLY A 1 80 ? -0.909 -20.132 12.685 1.00 93.31 80 GLY A C 1
ATOM 649 O O . GLY A 1 80 ? -0.163 -20.924 12.137 1.00 93.31 80 GLY A O 1
ATOM 650 N N . ALA A 1 81 ? -2.236 -20.230 12.573 1.00 93.38 81 ALA A N 1
ATOM 651 C CA . ALA A 1 81 ? -2.897 -21.303 11.821 1.00 93.38 81 ALA A CA 1
ATOM 652 C C . ALA A 1 81 ? -2.754 -21.203 10.284 1.00 93.38 81 ALA A C 1
ATOM 654 O O . ALA A 1 81 ? -3.184 -22.110 9.573 1.00 93.38 81 ALA A O 1
ATOM 655 N N . ARG A 1 82 ? -2.228 -20.089 9.755 1.00 88.62 82 ARG A N 1
ATOM 656 C CA . ARG A 1 82 ? -2.045 -19.847 8.310 1.00 88.62 82 ARG A CA 1
ATOM 657 C C . ARG A 1 82 ? -0.607 -20.043 7.825 1.00 88.62 82 ARG A C 1
ATOM 659 O O . ARG A 1 82 ? -0.378 -19.919 6.621 1.00 88.62 82 ARG A O 1
ATOM 666 N N . ILE A 1 83 ? 0.326 -20.275 8.742 1.00 76.25 83 ILE A N 1
ATOM 667 C CA . ILE A 1 83 ? 1.755 -20.491 8.486 1.00 76.25 83 ILE A CA 1
ATOM 668 C C . ILE A 1 83 ? 2.048 -21.968 8.733 1.00 76.25 83 ILE A C 1
ATOM 670 O O . ILE A 1 83 ? 2.780 -22.550 7.907 1.00 76.25 83 ILE A O 1
#

Sequence (83 aa):
MKQTTKKIYASQLDSQDPLAKFRDQFIIADPDLIYLDGNSLGRLPKVTVPHLQDLIEEQWGKGLIEGWNKGWFEMPTRLGARI